Protein AF-A0A9C8WR96-F1 (afdb_monomer_lite)

pLDDT: mean 90.11, std 11.62, range [39.06, 98.75]

Structure (mmCIF, N/CA/C/O backbone):
data_AF-A0A9C8WR96-F1
#
_entry.id   AF-A0A9C8WR96-F1
#
loop_
_atom_site.group_PDB
_atom_site.id
_atom_site.type_symbol
_atom_site.label_atom_id
_atom_site.label_alt_id
_atom_site.label_comp_id
_atom_site.label_asym_id
_atom_site.label_entity_id
_atom_site.label_seq_id
_atom_site.pdbx_PDB_ins_code
_atom_site.Cartn_x
_atom_site.Cartn_y
_atom_site.Cartn_z
_atom_site.occupancy
_atom_site.B_iso_or_equiv
_atom_site.auth_seq_id
_atom_site.auth_comp_id
_atom_site.auth_asym_id
_atom_site.auth_atom_id
_atom_site.pdbx_PDB_model_num
ATOM 1 N N . MET A 1 1 ? -6.665 4.498 17.224 1.00 62.75 1 MET A N 1
ATOM 2 C CA . MET A 1 1 ? -7.605 5.169 16.296 1.00 62.75 1 MET A CA 1
ATOM 3 C C . MET A 1 1 ? -8.997 5.066 16.912 1.00 62.75 1 MET A C 1
ATOM 5 O O . MET A 1 1 ? -9.211 4.104 17.632 1.00 62.75 1 MET A O 1
ATOM 9 N N . ARG A 1 2 ? -9.900 6.047 16.757 1.00 71.12 2 ARG A N 1
ATOM 10 C CA . ARG A 1 2 ? -11.285 5.894 17.248 1.00 71.12 2 ARG A CA 1
ATOM 11 C C . ARG A 1 2 ? -12.189 5.650 16.052 1.00 71.12 2 ARG A C 1
ATOM 13 O O . ARG A 1 2 ? -12.396 6.580 15.273 1.00 71.12 2 ARG A O 1
ATOM 20 N N . THR A 1 3 ? -12.680 4.429 15.928 1.00 81.31 3 THR A N 1
ATOM 21 C CA . THR A 1 3 ? -13.520 3.972 14.822 1.00 81.31 3 THR A CA 1
ATOM 22 C C . THR A 1 3 ? -14.847 3.410 15.337 1.00 81.31 3 THR A C 1
ATOM 24 O O . THR A 1 3 ? -14.977 3.123 16.528 1.00 81.31 3 THR A O 1
ATOM 27 N N . SER A 1 4 ? -15.860 3.318 14.473 1.00 79.25 4 SER A N 1
ATOM 28 C CA . SER A 1 4 ? -17.152 2.674 14.774 1.00 79.25 4 SER A CA 1
ATOM 29 C C . SER A 1 4 ? -17.045 1.158 14.885 1.00 79.25 4 SER A C 1
ATOM 31 O O . SER A 1 4 ? -17.787 0.553 15.658 1.00 79.25 4 SER A O 1
ATOM 33 N N . ARG A 1 5 ? -16.101 0.560 14.157 1.00 89.38 5 ARG A N 1
ATOM 34 C CA . ARG A 1 5 ? -15.692 -0.840 14.281 1.00 89.38 5 ARG A CA 1
ATOM 35 C C . ARG A 1 5 ? -14.182 -0.959 14.133 1.00 89.38 5 ARG A C 1
ATOM 37 O O . ARG A 1 5 ? -13.549 -0.073 13.560 1.00 89.38 5 ARG A O 1
ATOM 44 N N . ASP A 1 6 ? -13.626 -2.067 14.594 1.00 87.62 6 ASP A N 1
ATOM 45 C CA . ASP A 1 6 ? -12.237 -2.418 14.309 1.00 87.62 6 ASP A CA 1
ATOM 46 C C . ASP A 1 6 ? -12.146 -3.128 12.949 1.00 87.62 6 ASP A C 1
ATOM 48 O O . ASP A 1 6 ? -13.053 -3.877 12.571 1.00 87.62 6 ASP A O 1
ATOM 52 N N . GLN A 1 7 ? -11.063 -2.879 12.209 1.00 89.50 7 GLN A N 1
ATOM 53 C CA . GLN A 1 7 ? -10.702 -3.678 11.039 1.00 89.50 7 GLN A CA 1
ATOM 54 C C . GLN A 1 7 ? -9.934 -4.899 11.530 1.00 89.50 7 GLN A C 1
ATOM 56 O O . GLN A 1 7 ? -8.977 -4.774 12.293 1.00 89.50 7 GLN A O 1
ATOM 61 N N . THR A 1 8 ? -10.334 -6.087 11.104 1.00 91.62 8 THR A N 1
ATOM 62 C CA . THR A 1 8 ? -9.544 -7.289 11.367 1.00 91.62 8 THR A CA 1
ATOM 63 C C . THR A 1 8 ? -8.330 -7.340 10.440 1.00 91.62 8 THR A C 1
ATOM 65 O O . THR A 1 8 ? -8.393 -6.904 9.289 1.00 91.62 8 THR A O 1
ATOM 68 N N . LEU A 1 9 ? -7.242 -7.965 10.898 1.00 90.94 9 LEU A N 1
ATOM 69 C CA . LEU A 1 9 ? -6.045 -8.162 10.072 1.00 90.94 9 LEU A CA 1
ATOM 70 C C . LEU A 1 9 ? -6.356 -8.935 8.775 1.00 90.94 9 LEU A C 1
ATOM 72 O O . LEU A 1 9 ? -5.797 -8.655 7.720 1.00 90.94 9 LEU A O 1
ATOM 76 N N . ALA A 1 10 ? -7.307 -9.874 8.826 1.00 92.12 10 ALA A N 1
ATOM 77 C CA . ALA A 1 10 ? -7.749 -10.617 7.648 1.00 92.12 10 ALA A CA 1
ATOM 78 C C . ALA A 1 10 ? -8.480 -9.731 6.620 1.00 92.12 10 ALA A C 1
ATOM 80 O O . ALA A 1 10 ? -8.251 -9.883 5.419 1.00 92.12 10 ALA A O 1
ATOM 81 N N . GLU A 1 11 ? -9.339 -8.805 7.068 1.00 94.50 11 GLU A N 1
ATOM 82 C CA . GLU A 1 11 ? -9.983 -7.823 6.183 1.00 94.50 11 GLU A CA 1
ATOM 83 C C . GLU A 1 11 ? -8.942 -6.912 5.534 1.00 94.50 11 GLU A C 1
ATOM 85 O O . GLU A 1 11 ? -8.986 -6.720 4.319 1.00 94.50 11 GLU A O 1
ATOM 90 N N . HIS A 1 12 ? -7.988 -6.412 6.322 1.00 94.81 12 HIS A N 1
ATOM 91 C CA . HIS A 1 12 ? -6.890 -5.586 5.833 1.00 94.81 12 HIS A CA 1
ATOM 92 C C . HIS A 1 12 ? -6.058 -6.325 4.771 1.00 94.81 12 HIS A C 1
ATOM 94 O O . HIS A 1 12 ? -5.952 -5.865 3.635 1.00 94.81 12 HIS A O 1
ATOM 100 N N . HIS A 1 13 ? -5.567 -7.535 5.068 1.00 95.19 13 HIS A N 1
ATOM 101 C CA . HIS A 1 13 ? -4.810 -8.350 4.108 1.00 95.19 13 HIS A CA 1
ATOM 102 C C . HIS A 1 13 ? -5.584 -8.600 2.812 1.00 95.19 13 HIS A C 1
ATOM 104 O O . HIS A 1 13 ? -5.025 -8.490 1.713 1.00 95.19 13 HIS A O 1
ATOM 110 N N . TYR A 1 14 ? -6.875 -8.932 2.917 1.00 97.44 14 TYR A N 1
ATOM 111 C CA . TYR A 1 14 ? -7.720 -9.122 1.745 1.00 97.44 14 TYR A CA 1
ATOM 112 C C . TYR A 1 14 ? -7.791 -7.836 0.917 1.00 97.44 14 TYR A C 1
ATOM 114 O O . TYR A 1 14 ? -7.502 -7.864 -0.282 1.00 97.44 14 TYR A O 1
ATOM 122 N N . MET A 1 15 ? -8.120 -6.707 1.544 1.00 97.69 15 MET A N 1
ATOM 123 C CA . MET A 1 15 ? -8.263 -5.430 0.855 1.00 97.69 15 MET A CA 1
ATOM 124 C C . MET A 1 15 ? -6.954 -4.964 0.220 1.00 97.69 15 MET A C 1
ATOM 126 O O . MET A 1 15 ? -6.942 -4.692 -0.982 1.00 97.69 15 MET A O 1
ATOM 130 N N . VAL A 1 16 ? -5.837 -4.985 0.950 1.00 98.19 16 VAL A N 1
ATOM 131 C CA . VAL A 1 16 ? -4.513 -4.626 0.419 1.00 98.19 16 VAL A CA 1
ATOM 132 C C . VAL A 1 16 ? -4.138 -5.505 -0.768 1.00 98.19 16 VAL A C 1
ATOM 134 O O . VAL A 1 16 ? -3.664 -4.994 -1.784 1.00 98.19 16 VAL A O 1
ATOM 137 N N . THR A 1 17 ? -4.427 -6.807 -0.722 1.00 98.69 17 THR A N 1
ATOM 138 C CA . THR A 1 17 ? -4.186 -7.715 -1.856 1.00 98.69 17 THR A CA 1
ATOM 139 C C . THR A 1 17 ? -5.037 -7.344 -3.075 1.00 98.69 17 THR A C 1
ATOM 141 O O . THR A 1 17 ? -4.542 -7.310 -4.207 1.00 98.69 17 THR A O 1
ATOM 144 N N . ARG A 1 18 ? -6.328 -7.041 -2.878 1.00 98.50 18 ARG A N 1
ATOM 145 C CA . ARG A 1 18 ? -7.244 -6.666 -3.970 1.00 98.50 18 ARG A CA 1
ATOM 146 C C . ARG A 1 18 ? -6.886 -5.319 -4.588 1.00 98.50 18 ARG A C 1
ATOM 148 O O . ARG A 1 18 ? -6.875 -5.217 -5.818 1.00 98.50 18 ARG A O 1
ATOM 155 N N . ILE A 1 19 ? -6.574 -4.329 -3.756 1.00 98.62 19 ILE A N 1
ATOM 156 C CA . ILE A 1 19 ? -6.136 -2.999 -4.178 1.00 98.62 19 ILE A CA 1
ATOM 157 C C . ILE A 1 19 ? -4.802 -3.121 -4.922 1.00 98.62 19 ILE A C 1
ATOM 159 O O . ILE A 1 19 ? -4.698 -2.623 -6.039 1.00 98.62 19 ILE A O 1
ATOM 163 N N . SER A 1 20 ? -3.832 -3.877 -4.396 1.00 98.75 20 SER A N 1
ATOM 164 C CA . SER A 1 20 ? -2.542 -4.129 -5.059 1.00 98.75 20 SER A CA 1
ATOM 165 C C . SER A 1 20 ? -2.708 -4.750 -6.447 1.00 98.75 20 SER A C 1
ATOM 167 O O . SER A 1 20 ? -2.099 -4.283 -7.405 1.00 98.75 20 SER A O 1
ATOM 169 N N . ASN A 1 21 ? -3.572 -5.761 -6.593 1.00 98.56 21 ASN A N 1
ATOM 170 C CA . ASN A 1 21 ? -3.879 -6.374 -7.892 1.00 98.56 21 ASN A CA 1
ATOM 171 C C . ASN A 1 21 ? -4.473 -5.362 -8.888 1.00 98.56 21 ASN A C 1
ATOM 173 O O . ASN A 1 21 ? -4.095 -5.365 -10.060 1.00 98.56 21 ASN A O 1
ATOM 177 N N . ARG A 1 22 ? -5.393 -4.494 -8.445 1.00 98.38 22 ARG A N 1
ATOM 178 C CA . ARG A 1 22 ? -5.978 -3.458 -9.312 1.00 98.38 22 ARG A CA 1
ATOM 179 C C . ARG A 1 22 ? -4.936 -2.407 -9.700 1.00 98.38 22 ARG A C 1
ATOM 181 O O . ARG A 1 22 ? -4.777 -2.135 -10.885 1.00 98.38 22 ARG A O 1
ATOM 188 N N . LEU A 1 23 ? -4.185 -1.890 -8.727 1.00 98.44 23 LEU A N 1
ATOM 189 C CA . LEU A 1 23 ? -3.113 -0.921 -8.951 1.00 98.44 23 LEU A CA 1
ATOM 190 C C . LEU A 1 23 ? -2.058 -1.449 -9.917 1.00 98.44 23 LEU A C 1
ATOM 192 O O . LEU A 1 23 ? -1.714 -0.750 -10.861 1.00 98.44 23 LEU A O 1
ATOM 196 N N . ALA A 1 24 ? -1.570 -2.675 -9.716 1.00 98.44 24 ALA A N 1
ATOM 197 C CA . ALA A 1 24 ? -0.558 -3.273 -10.579 1.00 98.44 24 ALA A CA 1
ATOM 198 C C . ALA A 1 24 ? -1.020 -3.291 -12.043 1.00 98.44 24 ALA A C 1
ATOM 200 O O . ALA A 1 24 ? -0.290 -2.851 -12.929 1.00 98.44 24 ALA A O 1
ATOM 201 N N . LYS A 1 25 ? -2.258 -3.734 -12.293 1.00 98.25 25 LYS A N 1
ATOM 202 C CA . LYS A 1 25 ? -2.835 -3.793 -13.644 1.00 98.25 25 LYS A CA 1
ATOM 203 C C . LYS A 1 25 ? -2.982 -2.419 -14.284 1.00 98.25 25 LYS A C 1
ATOM 205 O O . LYS A 1 25 ? -2.657 -2.271 -15.457 1.00 98.25 25 LYS A O 1
ATOM 210 N N . ASP A 1 26 ? -3.434 -1.422 -13.533 1.00 98.12 26 ASP A N 1
ATOM 211 C CA . ASP A 1 26 ? -3.674 -0.087 -14.084 1.00 98.12 26 ASP A CA 1
ATOM 212 C C . ASP A 1 26 ? -2.354 0.686 -14.294 1.00 98.12 26 ASP A C 1
ATOM 214 O O . ASP A 1 26 ? -2.157 1.336 -15.325 1.00 98.12 26 ASP A O 1
ATOM 218 N N . ILE A 1 27 ? -1.417 0.579 -13.346 1.00 98.19 27 ILE A N 1
ATOM 219 C CA . ILE A 1 27 ? -0.151 1.328 -13.332 1.00 98.19 27 ILE A CA 1
ATOM 220 C C . ILE A 1 27 ? 0.859 0.757 -14.330 1.00 98.19 27 ILE A C 1
ATOM 222 O O . ILE A 1 27 ? 1.448 1.527 -15.097 1.00 98.19 27 ILE A O 1
ATOM 226 N N . PHE A 1 28 ? 1.056 -0.564 -14.330 1.00 97.88 28 PHE A N 1
ATOM 227 C CA . PHE A 1 28 ? 2.021 -1.238 -15.203 1.00 97.88 28 PHE A CA 1
ATOM 228 C C . PHE A 1 28 ? 1.403 -1.618 -16.553 1.00 97.88 28 PHE A C 1
ATOM 230 O O . PHE A 1 28 ? 2.063 -1.537 -17.587 1.00 97.88 28 PHE A O 1
ATOM 237 N N . GLY A 1 29 ? 0.109 -1.955 -16.589 1.00 95.50 29 GLY A N 1
ATOM 238 C CA . GLY A 1 29 ? -0.589 -2.279 -17.831 1.00 95.50 29 GLY A CA 1
ATOM 239 C C . GLY A 1 29 ? 0.106 -3.412 -18.602 1.00 95.50 29 GLY A C 1
ATOM 240 O O . GLY A 1 29 ? 0.313 -4.476 -18.026 1.00 95.50 29 GLY A O 1
ATOM 241 N N . PRO A 1 30 ? 0.469 -3.211 -19.885 1.00 95.31 30 PRO A N 1
ATOM 242 C CA . PRO A 1 30 ? 1.150 -4.231 -20.688 1.00 95.31 30 PRO A CA 1
ATOM 243 C C . PRO A 1 30 ? 2.523 -4.670 -20.162 1.00 95.31 30 PRO A C 1
ATOM 245 O O . PRO A 1 30 ? 2.978 -5.745 -20.536 1.00 95.31 30 PRO A O 1
ATOM 248 N N . ASP A 1 31 ? 3.174 -3.858 -19.323 1.00 95.44 31 ASP A N 1
ATOM 249 C CA . ASP A 1 31 ? 4.497 -4.171 -18.769 1.00 95.44 31 ASP A CA 1
ATOM 250 C C . ASP A 1 31 ? 4.419 -5.155 -17.586 1.00 95.44 31 ASP A C 1
ATOM 252 O O . ASP A 1 31 ? 5.447 -5.590 -17.067 1.00 95.44 31 ASP A O 1
ATOM 256 N N . LEU A 1 32 ? 3.205 -5.508 -17.145 1.00 97.44 32 LEU A N 1
ATOM 257 C CA . LEU A 1 32 ? 2.978 -6.497 -16.099 1.00 97.44 32 LEU A CA 1
ATOM 258 C C . LEU A 1 32 ? 2.810 -7.892 -16.692 1.00 97.44 32 LEU A C 1
ATOM 260 O O . LEU A 1 32 ? 1.842 -8.159 -17.405 1.00 97.44 32 LEU A O 1
ATOM 264 N N . ASP A 1 33 ? 3.706 -8.798 -16.321 1.00 96.62 33 ASP A N 1
ATOM 265 C CA . ASP A 1 33 ? 3.541 -10.224 -16.564 1.00 96.62 33 ASP A CA 1
ATOM 266 C C . ASP A 1 33 ? 2.809 -10.922 -15.401 1.00 96.62 33 ASP A C 1
ATOM 268 O O . ASP A 1 33 ? 2.662 -10.395 -14.291 1.00 96.62 33 ASP A O 1
ATOM 272 N N . ASP A 1 34 ? 2.339 -12.146 -15.655 1.00 97.44 34 ASP A N 1
ATOM 273 C CA . ASP A 1 34 ? 1.606 -12.940 -14.661 1.00 97.44 34 ASP A CA 1
ATOM 274 C C . ASP A 1 34 ? 2.459 -13.234 -13.420 1.00 97.44 34 ASP A C 1
ATOM 276 O O . ASP A 1 34 ? 1.951 -13.288 -12.298 1.00 97.44 34 ASP A O 1
ATOM 280 N N . PHE A 1 35 ? 3.771 -13.396 -13.609 1.00 97.12 35 PHE A N 1
ATOM 281 C CA . PHE A 1 35 ? 4.703 -13.664 -12.521 1.00 97.12 35 PHE A CA 1
ATOM 282 C C . PHE A 1 35 ? 4.897 -12.443 -11.615 1.00 97.12 35 PHE A C 1
ATOM 284 O O . PHE A 1 35 ? 4.921 -12.583 -10.391 1.00 97.12 35 PHE A O 1
ATOM 291 N N . GLY A 1 36 ? 4.988 -11.244 -12.187 1.00 97.81 36 GLY A N 1
ATOM 292 C CA . GLY A 1 36 ? 5.031 -9.986 -11.456 1.00 97.81 36 GLY A CA 1
ATOM 293 C C . GLY A 1 36 ? 3.749 -9.743 -10.671 1.00 97.81 36 GLY A C 1
ATOM 294 O O . GLY A 1 36 ? 3.810 -9.428 -9.481 1.00 97.81 36 GLY A O 1
ATOM 295 N N . LEU A 1 37 ? 2.585 -9.980 -11.286 1.00 98.38 37 LEU A N 1
ATOM 296 C CA . LEU A 1 37 ? 1.304 -9.867 -10.589 1.00 98.38 37 LEU A CA 1
ATOM 297 C C . LEU A 1 37 ? 1.210 -10.855 -9.418 1.00 98.38 37 LEU A C 1
ATOM 299 O O . LEU A 1 37 ? 0.809 -10.461 -8.322 1.00 98.38 37 LEU A O 1
ATOM 303 N N . LEU A 1 38 ? 1.614 -12.112 -9.629 1.00 98.19 38 LEU A N 1
ATOM 304 C CA . LEU A 1 38 ? 1.630 -13.130 -8.581 1.00 98.19 38 LEU A CA 1
ATOM 305 C C . LEU A 1 38 ? 2.522 -12.708 -7.409 1.00 98.19 38 LEU A C 1
ATOM 307 O O . LEU A 1 38 ? 2.066 -12.749 -6.271 1.00 98.19 38 LEU A O 1
ATOM 311 N N . LYS A 1 39 ? 3.743 -12.226 -7.678 1.00 98.06 39 LYS A N 1
ATOM 312 C CA . LYS A 1 39 ? 4.658 -11.727 -6.637 1.00 98.06 39 LYS A CA 1
ATOM 313 C C . LYS A 1 39 ? 4.064 -10.580 -5.825 1.00 98.06 39 LYS A C 1
ATOM 315 O O . LYS A 1 39 ? 4.204 -10.564 -4.606 1.00 98.06 39 LYS A O 1
ATOM 320 N N . ILE A 1 40 ? 3.429 -9.613 -6.492 1.00 98.56 40 ILE A N 1
ATOM 321 C CA . ILE A 1 40 ? 2.787 -8.468 -5.828 1.00 98.56 40 ILE A CA 1
ATOM 322 C C . ILE A 1 40 ? 1.678 -8.960 -4.902 1.00 98.56 40 ILE A C 1
ATOM 324 O O . ILE A 1 40 ? 1.622 -8.559 -3.743 1.00 98.56 40 ILE A O 1
ATOM 328 N N . MET A 1 41 ? 0.800 -9.827 -5.411 1.00 98.44 41 MET A N 1
ATOM 329 C CA . MET A 1 41 ? -0.339 -10.338 -4.652 1.00 98.44 41 MET A CA 1
ATOM 330 C C . MET A 1 41 ? 0.096 -11.223 -3.484 1.00 98.44 41 MET A C 1
ATOM 332 O O . MET A 1 41 ? -0.450 -11.090 -2.392 1.00 98.44 41 MET A O 1
ATOM 336 N N . GLU A 1 42 ? 1.083 -12.093 -3.695 1.00 98.19 42 GLU A N 1
ATOM 337 C CA . GLU A 1 42 ? 1.634 -12.954 -2.651 1.00 98.19 42 GLU A CA 1
ATOM 338 C C . GLU A 1 42 ? 2.261 -12.109 -1.536 1.00 98.19 42 GLU A C 1
ATOM 340 O O . GLU A 1 42 ? 1.894 -12.276 -0.373 1.00 98.19 42 GLU A O 1
ATOM 345 N N . TYR A 1 43 ? 3.103 -11.126 -1.880 1.00 98.44 43 TYR A N 1
ATOM 346 C CA . TYR A 1 43 ? 3.697 -10.241 -0.877 1.00 98.44 43 TYR A CA 1
ATOM 347 C C . TYR A 1 43 ? 2.629 -9.425 -0.141 1.00 98.44 43 TYR A C 1
ATOM 349 O O . TYR A 1 43 ? 2.637 -9.389 1.084 1.00 98.44 43 TYR A O 1
ATOM 357 N N . ALA A 1 44 ? 1.667 -8.833 -0.857 1.00 98.19 44 ALA A N 1
ATOM 358 C CA . ALA A 1 44 ? 0.565 -8.077 -0.257 1.00 98.19 44 ALA A CA 1
ATOM 359 C C . ALA A 1 44 ? -0.243 -8.909 0.751 1.00 98.19 44 ALA A C 1
ATOM 361 O O . ALA A 1 44 ? -0.578 -8.416 1.827 1.00 98.19 44 ALA A O 1
ATOM 362 N N . SER A 1 45 ? -0.502 -10.180 0.436 1.00 97.38 45 SER A N 1
ATOM 363 C CA . SER A 1 45 ? -1.262 -11.084 1.307 1.00 97.38 45 SER A CA 1
ATOM 364 C C . SER A 1 45 ? -0.522 -11.498 2.580 1.00 97.38 45 SER A C 1
ATOM 366 O O . SER A 1 45 ? -1.150 -12.001 3.512 1.00 97.38 45 SER A O 1
ATOM 368 N N . LEU A 1 46 ? 0.799 -11.290 2.616 1.00 96.12 46 LEU A N 1
ATOM 369 C CA . LEU A 1 46 ? 1.677 -11.731 3.695 1.00 96.12 46 LEU A CA 1
ATOM 370 C C . LEU A 1 46 ? 2.388 -10.584 4.422 1.00 96.12 46 LEU A C 1
ATOM 372 O O . LEU A 1 46 ? 3.023 -10.855 5.439 1.00 96.12 46 LEU A O 1
ATOM 376 N N . HIS A 1 47 ? 2.323 -9.345 3.928 1.00 93.88 47 HIS A N 1
ATOM 377 C CA . HIS A 1 47 ? 3.234 -8.273 4.345 1.00 93.88 47 HIS A CA 1
ATOM 378 C C . HIS A 1 47 ? 3.206 -7.957 5.850 1.00 93.88 47 HIS A C 1
ATOM 380 O O . HIS A 1 47 ? 4.266 -7.667 6.398 1.00 93.88 47 HIS A O 1
ATOM 386 N N . ASP A 1 48 ? 2.053 -8.131 6.505 1.00 91.88 48 ASP A N 1
ATOM 387 C CA . ASP A 1 48 ? 1.860 -7.933 7.948 1.00 91.88 48 ASP A CA 1
ATOM 388 C C . ASP A 1 48 ? 1.627 -9.254 8.712 1.00 91.88 48 ASP A C 1
ATOM 390 O O . ASP A 1 48 ? 1.174 -9.277 9.853 1.00 91.88 48 ASP A O 1
ATOM 394 N N . THR A 1 49 ? 2.013 -10.400 8.135 1.00 90.94 49 THR A N 1
ATOM 395 C CA . THR A 1 49 ? 1.966 -11.706 8.831 1.00 90.94 49 THR A CA 1
ATOM 396 C C . THR A 1 49 ? 2.650 -11.693 10.209 1.00 90.94 49 THR A C 1
ATOM 398 O O . THR A 1 49 ? 2.102 -12.318 11.121 1.00 90.94 49 THR A O 1
ATOM 401 N N . PRO A 1 50 ? 3.794 -11.004 10.428 1.00 90.75 50 PRO A N 1
ATOM 402 C CA . PRO A 1 50 ? 4.397 -10.922 11.760 1.00 90.75 50 PRO A CA 1
ATOM 403 C C . PRO A 1 50 ? 3.469 -10.344 12.843 1.00 90.75 50 PRO A C 1
ATOM 405 O O . PRO A 1 50 ? 3.581 -10.715 14.016 1.00 90.75 50 PRO A O 1
ATOM 408 N N . GLU A 1 51 ? 2.500 -9.505 12.467 1.00 88.81 51 GLU A N 1
ATOM 409 C CA . GLU A 1 51 ? 1.535 -8.911 13.398 1.00 88.81 51 GLU A CA 1
ATOM 410 C C . GLU A 1 51 ? 0.574 -9.930 14.013 1.00 88.81 51 GLU A C 1
ATOM 412 O O . GLU A 1 51 ? 0.035 -9.691 15.092 1.00 88.81 51 GLU A O 1
ATOM 417 N N . LEU A 1 52 ? 0.419 -11.115 13.410 1.00 86.31 52 LEU A N 1
ATOM 418 C CA . LEU A 1 52 ? -0.343 -12.211 14.018 1.00 86.31 52 LEU A CA 1
ATOM 419 C C . LEU A 1 52 ? 0.222 -12.628 15.382 1.00 86.31 52 LEU A C 1
ATOM 421 O O . LEU A 1 52 ? -0.534 -13.070 16.246 1.00 86.31 52 LEU A O 1
ATOM 425 N N . LEU A 1 53 ? 1.541 -12.512 15.569 1.00 85.19 53 LEU A N 1
ATOM 426 C CA . LEU A 1 53 ? 2.214 -12.848 16.826 1.00 85.19 53 LEU A CA 1
ATOM 427 C C . LEU A 1 53 ? 2.521 -11.611 17.674 1.00 85.19 53 LEU A C 1
ATOM 429 O O . LEU A 1 53 ? 2.464 -11.690 18.899 1.00 85.19 53 LEU A O 1
ATOM 433 N N . MET A 1 54 ? 2.844 -10.480 17.043 1.00 83.81 54 MET A N 1
ATOM 434 C CA . MET A 1 54 ? 3.208 -9.239 17.740 1.00 83.81 54 MET A CA 1
ATOM 435 C C . MET A 1 54 ? 1.999 -8.424 18.223 1.00 83.81 54 MET A C 1
ATOM 437 O O . MET A 1 54 ? 2.138 -7.610 19.137 1.00 83.81 54 MET A O 1
ATOM 441 N N . GLY A 1 55 ? 0.826 -8.644 17.627 1.00 82.25 55 GLY A N 1
ATOM 442 C CA . GLY A 1 55 ? -0.284 -7.698 17.662 1.00 82.25 55 GLY A CA 1
ATOM 443 C C . GLY A 1 55 ? -0.068 -6.530 16.692 1.00 82.25 55 GLY A C 1
ATOM 444 O O . GLY A 1 55 ? 1.058 -6.249 16.278 1.00 82.25 55 GLY A O 1
ATOM 445 N N . ASP A 1 56 ? -1.161 -5.847 16.347 1.00 77.62 56 ASP A N 1
ATOM 446 C CA . ASP A 1 56 ? -1.137 -4.658 15.488 1.00 77.62 56 ASP A CA 1
ATOM 447 C C . ASP A 1 56 ? -0.419 -3.506 16.213 1.00 77.62 56 ASP A C 1
ATOM 449 O O . ASP A 1 56 ? -0.875 -2.986 17.242 1.00 77.62 56 ASP A O 1
ATOM 453 N N . LEU A 1 57 ? 0.754 -3.141 15.695 1.00 79.31 57 LEU A N 1
ATOM 454 C CA . LEU A 1 57 ? 1.519 -1.993 16.161 1.00 79.31 57 LEU A CA 1
ATOM 455 C C . LEU A 1 57 ? 1.157 -0.787 15.291 1.00 79.31 57 LEU A C 1
ATOM 457 O O . LEU A 1 57 ? 1.501 -0.772 14.108 1.00 79.31 57 LEU A O 1
ATOM 461 N N . PRO A 1 58 ? 0.599 0.298 15.867 1.00 75.00 58 PRO A N 1
ATOM 462 C CA . PRO A 1 58 ? 0.201 1.455 15.081 1.00 75.00 58 PRO A CA 1
ATOM 463 C C . PRO A 1 58 ? 1.352 1.990 14.222 1.00 75.00 58 PRO A C 1
ATOM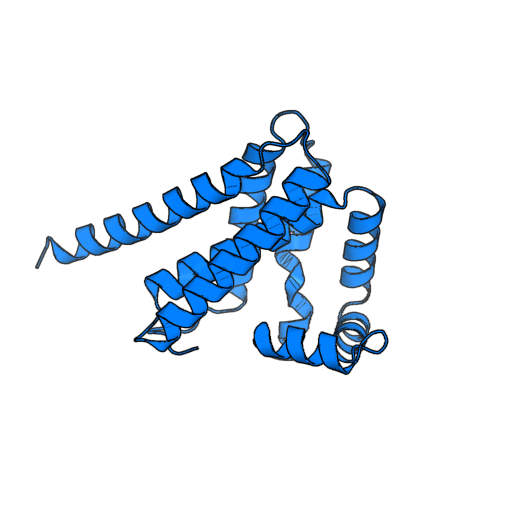 465 O O . PRO A 1 58 ? 2.422 2.312 14.741 1.00 75.00 58 PRO A O 1
ATOM 468 N N . SER A 1 59 ? 1.108 2.186 12.924 1.00 75.88 59 SER A N 1
ATOM 469 C CA . SER A 1 59 ? 2.090 2.736 11.971 1.00 75.88 59 SER A CA 1
ATOM 470 C C . SER A 1 59 ? 2.881 3.964 12.482 1.00 75.88 59 SER A C 1
ATOM 472 O O . SER A 1 59 ? 4.100 4.005 12.290 1.00 75.88 59 SER A O 1
ATOM 474 N N . PRO A 1 60 ? 2.275 4.958 13.178 1.00 75.69 60 PRO A N 1
ATOM 475 C CA . PRO A 1 60 ? 3.032 6.075 13.755 1.00 75.69 60 PRO A CA 1
ATOM 476 C C . PRO A 1 60 ? 4.062 5.650 14.808 1.00 75.69 60 PRO A C 1
ATOM 478 O O . PRO A 1 60 ? 5.125 6.260 14.899 1.00 75.69 60 PRO A O 1
ATOM 481 N N . LEU A 1 61 ? 3.757 4.613 15.593 1.00 81.56 61 LEU A N 1
ATOM 482 C CA . LEU A 1 61 ? 4.670 4.054 16.583 1.00 81.56 61 LEU A CA 1
ATOM 483 C C . LEU A 1 61 ? 5.817 3.307 15.898 1.00 81.56 61 LEU A C 1
ATOM 485 O O . LEU A 1 61 ? 6.966 3.568 16.248 1.00 81.56 61 LEU A O 1
ATOM 489 N N . LYS A 1 62 ? 5.532 2.467 14.888 1.00 82.88 62 LYS A N 1
ATOM 490 C CA . LYS A 1 62 ? 6.577 1.785 14.099 1.00 82.88 62 LYS A CA 1
ATOM 491 C C . LYS A 1 62 ? 7.569 2.792 13.509 1.00 82.88 62 LYS A C 1
ATOM 493 O O . LYS A 1 62 ? 8.768 2.700 13.757 1.00 82.88 62 LYS A O 1
ATOM 498 N N . ARG A 1 63 ? 7.056 3.843 12.858 1.00 80.62 63 ARG A N 1
ATOM 499 C CA . ARG A 1 63 ? 7.876 4.931 12.296 1.00 80.62 63 ARG A CA 1
ATOM 500 C C . ARG A 1 63 ? 8.678 5.677 13.362 1.00 80.62 63 ARG A C 1
ATOM 502 O O . ARG A 1 63 ? 9.806 6.090 13.115 1.00 80.62 63 ARG A O 1
ATOM 509 N N . HIS A 1 64 ? 8.105 5.903 14.542 1.00 83.12 64 HIS A N 1
ATOM 510 C CA . HIS A 1 64 ? 8.827 6.563 15.627 1.00 83.12 64 HIS A CA 1
ATOM 511 C C . HIS A 1 64 ? 9.972 5.693 16.161 1.00 83.12 64 HIS A C 1
ATOM 513 O O . HIS A 1 64 ? 11.059 6.212 16.406 1.00 83.12 64 HIS A O 1
ATOM 519 N N . ILE A 1 65 ? 9.749 4.382 16.285 1.00 87.00 65 ILE A N 1
ATOM 520 C CA . ILE A 1 65 ? 10.776 3.414 16.684 1.00 87.00 65 ILE A CA 1
ATOM 521 C C . ILE A 1 65 ? 11.889 3.359 15.635 1.00 87.00 65 ILE A C 1
ATOM 523 O O . ILE A 1 65 ? 13.049 3.494 16.002 1.00 87.00 65 ILE A O 1
ATOM 527 N N . GLU A 1 66 ? 11.558 3.291 14.344 1.00 86.38 66 GLU A N 1
ATOM 528 C CA . GLU A 1 66 ? 12.533 3.387 13.244 1.00 86.38 66 GLU A CA 1
ATOM 529 C C . GLU A 1 66 ? 13.422 4.636 13.358 1.00 86.38 66 GLU A C 1
ATOM 531 O O . GLU A 1 66 ? 14.643 4.551 13.242 1.00 86.38 66 GLU A O 1
ATOM 536 N N . LEU A 1 67 ? 12.825 5.801 13.636 1.00 86.62 67 LEU A N 1
ATOM 537 C CA . LEU A 1 67 ? 13.558 7.064 13.770 1.00 86.62 67 LEU A CA 1
ATOM 538 C C . LEU A 1 67 ? 14.500 7.096 14.983 1.00 86.62 67 LEU A C 1
ATOM 540 O O . LEU A 1 67 ? 15.537 7.754 14.920 1.00 86.62 67 LEU A O 1
ATOM 544 N N . ILE A 1 68 ? 14.139 6.428 16.082 1.00 90.00 68 ILE A N 1
ATOM 545 C CA . ILE A 1 68 ? 14.964 6.363 17.299 1.00 90.00 68 ILE A CA 1
ATOM 546 C C . ILE A 1 68 ? 16.073 5.321 17.149 1.00 90.00 68 ILE A C 1
ATOM 548 O O . ILE A 1 68 ? 17.213 5.561 17.541 1.00 90.00 68 ILE A O 1
ATOM 552 N N . SER A 1 69 ? 15.724 4.154 16.620 1.00 87.19 69 SER A N 1
ATOM 553 C CA . SER A 1 69 ? 16.588 2.979 16.581 1.00 87.19 69 SER A CA 1
ATOM 554 C C . SER A 1 69 ? 17.544 2.970 15.387 1.00 87.19 69 SER A C 1
ATOM 556 O O . SER A 1 69 ? 18.575 2.297 15.445 1.00 87.19 69 SER A O 1
ATOM 558 N N . GLY A 1 70 ? 17.245 3.725 14.325 1.00 86.75 70 GLY A N 1
ATOM 559 C CA . GLY A 1 70 ? 18.080 3.799 13.127 1.00 86.75 70 GLY A CA 1
ATOM 560 C C . GLY A 1 70 ? 18.332 2.413 12.531 1.00 86.75 70 GLY A C 1
ATOM 561 O O . GLY A 1 70 ? 17.397 1.649 12.314 1.00 86.75 70 GLY A O 1
ATOM 562 N N . GLU A 1 71 ? 19.605 2.072 12.308 1.00 79.44 71 GLU A N 1
ATOM 563 C CA . GLU A 1 71 ? 20.024 0.773 11.751 1.00 79.44 71 GLU A CA 1
ATOM 564 C C . GLU A 1 71 ? 19.722 -0.430 12.664 1.00 79.44 71 GLU A C 1
ATOM 566 O O . GLU A 1 71 ? 19.733 -1.565 12.201 1.00 79.44 71 GLU A O 1
ATOM 571 N N . HIS A 1 72 ? 19.442 -0.207 13.951 1.00 84.19 72 HIS A N 1
ATOM 572 C CA . HIS A 1 72 ? 19.165 -1.268 14.923 1.00 84.19 72 HIS A CA 1
ATOM 573 C C . HIS A 1 72 ? 17.673 -1.322 15.262 1.00 84.19 72 HIS A C 1
ATOM 575 O O . HIS A 1 72 ? 17.305 -1.334 16.439 1.00 84.19 72 HIS A O 1
ATOM 581 N N . ASN A 1 73 ? 16.805 -1.296 14.245 1.00 87.94 73 ASN A N 1
ATOM 582 C CA . ASN A 1 73 ? 15.361 -1.326 14.445 1.00 87.94 73 ASN A CA 1
ATOM 583 C C . ASN A 1 73 ? 14.923 -2.668 15.067 1.00 87.94 73 ASN A C 1
ATOM 585 O O . ASN A 1 73 ? 14.966 -3.699 14.390 1.00 87.94 73 ASN A O 1
ATOM 589 N N . PRO A 1 74 ? 14.464 -2.681 16.334 1.00 87.94 74 PRO A N 1
ATOM 590 C CA . PRO A 1 74 ? 14.061 -3.918 16.993 1.00 87.94 74 PRO A CA 1
ATOM 591 C C . PRO A 1 74 ? 12.836 -4.553 16.329 1.00 87.94 74 PRO A C 1
ATOM 593 O O . PRO A 1 74 ? 12.683 -5.766 16.404 1.00 87.94 74 PRO A O 1
ATOM 596 N N . ILE A 1 75 ? 11.984 -3.765 15.663 1.00 87.25 75 ILE A N 1
ATOM 597 C CA . ILE A 1 75 ? 10.809 -4.289 14.960 1.00 87.25 75 ILE A CA 1
ATOM 598 C C . ILE A 1 75 ? 11.252 -5.152 13.784 1.00 87.25 75 ILE A C 1
ATOM 600 O O . ILE A 1 75 ? 10.819 -6.291 13.688 1.00 87.25 75 ILE A O 1
ATOM 604 N N . GLU A 1 76 ? 12.166 -4.662 12.944 1.00 86.62 76 GLU A N 1
ATOM 605 C CA . GLU A 1 76 ? 12.666 -5.439 11.802 1.00 86.62 76 GLU A CA 1
ATOM 606 C C . GLU A 1 76 ? 13.388 -6.716 12.247 1.00 86.62 76 GLU A C 1
ATOM 608 O O . GLU A 1 76 ? 13.241 -7.758 11.609 1.00 86.62 76 GLU A O 1
ATOM 613 N N . ALA A 1 77 ? 14.130 -6.663 13.360 1.00 88.69 77 ALA A N 1
ATOM 614 C CA . ALA A 1 77 ? 14.773 -7.846 13.927 1.00 88.69 77 ALA A CA 1
ATOM 615 C C . ALA A 1 77 ? 13.741 -8.902 14.361 1.00 88.69 77 ALA A C 1
ATOM 617 O O . ALA A 1 77 ? 13.879 -10.073 14.012 1.00 88.69 77 ALA A O 1
ATOM 618 N N . ILE A 1 78 ? 12.682 -8.486 15.062 1.00 89.75 78 ILE A N 1
ATOM 619 C CA . ILE A 1 78 ? 11.605 -9.381 15.506 1.00 89.75 78 ILE A CA 1
ATOM 620 C C . ILE A 1 78 ? 10.814 -9.922 14.306 1.00 89.75 78 ILE A C 1
ATOM 622 O O . ILE A 1 78 ? 10.552 -11.120 14.236 1.00 89.75 78 ILE A O 1
ATOM 626 N N . GLU A 1 79 ? 10.467 -9.074 13.335 1.00 90.31 79 GLU A N 1
ATOM 627 C CA . GLU A 1 79 ? 9.780 -9.491 12.107 1.00 90.31 79 GLU A CA 1
ATOM 628 C C . GLU A 1 79 ? 10.607 -10.531 11.336 1.00 90.31 79 GLU A C 1
ATOM 630 O O . GLU A 1 79 ? 10.059 -11.530 10.868 1.00 90.31 79 GLU A O 1
ATOM 635 N N . HIS A 1 80 ? 11.930 -10.349 11.262 1.00 91.19 80 HIS A N 1
ATOM 636 C CA . HIS A 1 80 ? 12.845 -11.317 10.659 1.00 91.19 80 HIS A CA 1
ATOM 637 C C . HIS A 1 80 ? 12.933 -12.629 11.452 1.00 91.19 80 HIS A C 1
ATOM 639 O O . HIS A 1 80 ? 13.016 -13.693 10.844 1.00 91.19 80 HIS A O 1
ATOM 645 N N . GLU A 1 81 ? 12.912 -12.589 12.786 1.00 92.56 81 GLU A N 1
ATOM 646 C CA . GLU A 1 81 ? 12.868 -13.805 13.610 1.00 92.56 81 GLU A CA 1
ATOM 647 C C . GLU A 1 81 ? 11.554 -14.580 13.433 1.00 92.56 81 GLU A C 1
ATOM 649 O O . GLU A 1 81 ? 11.564 -15.811 13.400 1.00 92.56 81 GLU A O 1
ATOM 654 N N . ILE A 1 82 ? 10.430 -13.874 13.283 1.00 92.06 82 ILE A N 1
ATOM 655 C CA . ILE A 1 82 ? 9.102 -14.475 13.106 1.00 92.06 82 ILE A CA 1
ATOM 656 C C . ILE A 1 82 ? 8.924 -15.049 11.698 1.00 92.06 82 ILE A C 1
ATOM 658 O O . ILE A 1 82 ? 8.423 -16.164 11.541 1.00 92.06 82 ILE A O 1
ATOM 662 N N . ALA A 1 83 ? 9.295 -14.280 10.674 1.00 93.44 83 ALA A N 1
ATOM 663 C CA . ALA A 1 83 ? 9.036 -14.600 9.276 1.00 93.44 83 ALA A CA 1
ATOM 664 C C . ALA A 1 83 ? 10.259 -14.301 8.389 1.00 93.44 83 ALA A C 1
ATOM 666 O O . ALA A 1 83 ? 10.200 -13.422 7.524 1.00 93.44 83 ALA A O 1
ATOM 667 N N . PRO A 1 84 ? 11.366 -15.057 8.529 1.00 94.62 84 PRO A N 1
ATOM 668 C CA . PRO A 1 84 ? 12.581 -14.820 7.745 1.00 94.62 84 PRO A CA 1
ATOM 669 C C . PRO A 1 84 ? 12.330 -14.925 6.232 1.00 94.62 84 PRO A C 1
ATOM 671 O O . PRO A 1 84 ? 12.860 -14.131 5.458 1.00 94.62 84 PRO A O 1
ATOM 674 N N . TRP A 1 85 ? 11.438 -15.829 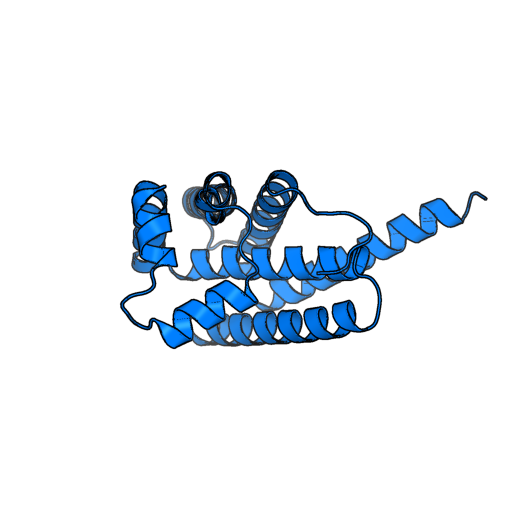5.806 1.00 94.75 85 TRP A N 1
ATOM 675 C CA . TRP A 1 85 ? 11.048 -15.987 4.399 1.00 94.75 85 TRP A CA 1
ATOM 676 C C . TRP A 1 85 ? 10.371 -14.735 3.820 1.00 94.75 85 TRP A C 1
ATOM 678 O O . TRP A 1 85 ? 10.520 -14.446 2.634 1.00 94.75 85 TRP A O 1
ATOM 688 N N . LEU A 1 86 ? 9.633 -13.976 4.639 1.00 95.00 86 LEU A N 1
ATOM 689 C CA . LEU A 1 86 ? 8.979 -12.742 4.207 1.00 95.00 86 LEU A CA 1
ATOM 690 C C . LEU A 1 86 ? 10.013 -11.632 4.009 1.00 95.00 86 LEU A C 1
ATOM 692 O O . LEU A 1 86 ? 9.936 -10.884 3.032 1.00 95.00 86 LEU A O 1
ATOM 696 N N . THR A 1 87 ? 11.014 -11.562 4.887 1.00 92.75 87 THR A N 1
ATOM 697 C CA . THR A 1 87 ? 12.154 -10.656 4.718 1.00 92.75 87 THR A CA 1
ATOM 698 C C . THR A 1 87 ? 12.949 -11.008 3.464 1.00 92.75 87 THR A C 1
ATOM 700 O O . THR A 1 87 ? 13.219 -10.132 2.645 1.00 92.75 87 THR A O 1
ATOM 703 N N . GLU A 1 88 ? 13.248 -12.289 3.238 1.00 94.81 88 GLU A N 1
ATOM 704 C CA . GLU A 1 88 ? 13.904 -12.751 2.009 1.00 94.81 88 GLU A CA 1
ATOM 705 C C . GLU A 1 88 ? 13.095 -12.396 0.753 1.00 94.81 88 GLU A C 1
ATOM 707 O O . GLU A 1 88 ? 13.658 -11.918 -0.239 1.00 94.81 88 GLU A O 1
ATOM 712 N N . MET A 1 89 ? 11.770 -12.565 0.799 1.00 96.44 89 MET A N 1
ATOM 713 C CA . MET A 1 89 ? 10.866 -12.169 -0.279 1.00 96.44 89 MET A CA 1
ATOM 714 C C . MET A 1 89 ? 10.933 -10.658 -0.534 1.00 96.44 89 MET A C 1
ATOM 716 O O . MET A 1 89 ? 11.126 -10.237 -1.677 1.00 96.44 89 MET A O 1
ATOM 720 N N . LYS A 1 90 ? 10.853 -9.837 0.519 1.00 96.00 90 LYS A N 1
ATOM 721 C CA . LYS A 1 90 ? 10.969 -8.372 0.447 1.00 96.00 90 LYS A CA 1
ATOM 722 C C . LYS A 1 90 ? 12.305 -7.943 -0.164 1.00 96.00 90 LYS A C 1
ATOM 724 O O . LYS A 1 90 ? 12.309 -7.098 -1.058 1.00 96.00 90 LYS A O 1
ATOM 729 N N . GLU A 1 91 ? 13.425 -8.546 0.241 1.00 95.75 91 GLU A N 1
ATOM 730 C CA . GLU A 1 91 ? 14.752 -8.260 -0.329 1.00 95.75 91 GLU A CA 1
ATOM 731 C C . GLU A 1 91 ? 14.894 -8.733 -1.780 1.00 95.75 91 GLU A C 1
ATOM 733 O O . GLU A 1 91 ? 15.539 -8.079 -2.604 1.00 95.75 91 GLU A O 1
ATOM 738 N N . SER A 1 92 ? 14.301 -9.876 -2.122 1.00 97.00 92 SER A N 1
ATOM 739 C CA . SER A 1 92 ? 14.262 -10.385 -3.494 1.00 97.00 92 SER A CA 1
ATOM 740 C C . SER A 1 92 ? 13.517 -9.420 -4.420 1.00 97.00 92 SER A C 1
ATOM 742 O O . SER A 1 92 ? 14.043 -9.037 -5.473 1.00 97.00 92 SER A O 1
ATOM 744 N N . ILE A 1 93 ? 12.341 -8.950 -3.989 1.00 97.81 93 ILE A N 1
ATOM 745 C CA . ILE A 1 93 ? 11.556 -7.950 -4.717 1.00 97.81 93 ILE A CA 1
ATOM 746 C C . ILE A 1 93 ? 12.328 -6.631 -4.783 1.00 97.81 93 ILE A C 1
ATOM 748 O O . ILE A 1 93 ? 12.473 -6.079 -5.866 1.00 97.81 93 ILE A O 1
ATOM 752 N N . ARG A 1 94 ? 12.902 -6.149 -3.674 1.00 96.94 94 ARG A N 1
ATOM 753 C CA . ARG A 1 94 ? 13.667 -4.892 -3.648 1.00 96.94 94 ARG A CA 1
ATOM 754 C C . ARG A 1 94 ? 14.813 -4.866 -4.657 1.00 96.94 94 ARG A C 1
ATOM 756 O O . ARG A 1 94 ? 15.070 -3.822 -5.249 1.00 96.94 94 ARG A O 1
ATOM 763 N N . ARG A 1 95 ? 15.509 -5.991 -4.837 1.00 96.94 95 ARG A N 1
ATOM 764 C CA . ARG A 1 95 ? 16.630 -6.102 -5.783 1.00 96.94 95 ARG A CA 1
ATOM 765 C C . ARG A 1 95 ? 16.180 -6.217 -7.237 1.00 96.94 95 ARG A C 1
ATOM 767 O O . ARG A 1 95 ? 16.876 -5.708 -8.107 1.00 96.94 95 ARG A O 1
ATOM 774 N N . SER A 1 96 ? 15.063 -6.898 -7.491 1.00 96.56 96 SER A N 1
ATOM 775 C CA . SER A 1 96 ? 14.653 -7.272 -8.853 1.00 96.56 96 SER A CA 1
ATOM 776 C C . SER A 1 96 ? 13.592 -6.340 -9.440 1.00 96.56 96 SER A C 1
ATOM 778 O O . SER A 1 96 ? 13.687 -5.962 -10.600 1.00 96.56 96 SER A O 1
ATOM 780 N N . ASN A 1 97 ? 12.591 -5.982 -8.633 1.00 97.38 97 ASN A N 1
ATOM 781 C CA . ASN A 1 97 ? 11.401 -5.216 -9.006 1.00 97.38 97 ASN A CA 1
ATOM 782 C C . ASN A 1 97 ? 10.964 -4.296 -7.846 1.00 97.38 97 ASN A C 1
ATOM 784 O O . ASN A 1 97 ? 9.888 -4.485 -7.265 1.00 97.38 97 ASN A O 1
ATOM 788 N N . PRO A 1 98 ? 11.803 -3.330 -7.429 1.00 97.62 98 PRO A N 1
ATOM 789 C CA . PRO A 1 98 ? 11.504 -2.444 -6.301 1.00 97.62 98 PRO A CA 1
ATOM 790 C C . PRO A 1 98 ? 10.174 -1.681 -6.434 1.00 97.62 98 PRO A C 1
ATOM 792 O O . PRO A 1 98 ? 9.558 -1.345 -5.422 1.00 97.62 98 PRO A O 1
ATOM 795 N N . GLU A 1 99 ? 9.701 -1.436 -7.656 1.00 97.88 99 GLU A N 1
ATOM 796 C CA . GLU A 1 99 ? 8.398 -0.845 -7.961 1.00 97.88 99 GLU A CA 1
ATOM 797 C C . GLU A 1 99 ? 7.212 -1.666 -7.422 1.00 97.88 99 GLU A C 1
ATOM 799 O O . GLU A 1 99 ? 6.177 -1.093 -7.085 1.00 97.88 99 GLU A O 1
ATOM 804 N N . TYR A 1 100 ? 7.355 -2.983 -7.248 1.00 98.31 100 TYR A N 1
ATOM 805 C CA . TYR A 1 100 ? 6.294 -3.837 -6.698 1.00 98.31 100 TYR A CA 1
ATOM 806 C C . TYR A 1 100 ? 6.056 -3.565 -5.210 1.00 98.31 100 TYR A C 1
ATOM 808 O O . TYR A 1 100 ? 4.912 -3.565 -4.759 1.00 98.31 100 TYR A O 1
ATOM 816 N N . LEU A 1 101 ? 7.111 -3.247 -4.449 1.00 98.31 101 LEU A N 1
ATOM 817 C CA . LEU A 1 101 ? 6.965 -2.840 -3.046 1.00 98.31 101 LEU A CA 1
ATOM 818 C C . LEU A 1 101 ? 6.226 -1.502 -2.923 1.00 98.31 101 LEU A C 1
ATOM 820 O O . LEU A 1 101 ? 5.507 -1.285 -1.949 1.00 98.31 101 LEU A O 1
ATOM 824 N N . LEU A 1 102 ? 6.375 -0.610 -3.910 1.00 98.06 102 LEU A N 1
ATOM 825 C CA . LEU A 1 102 ? 5.622 0.643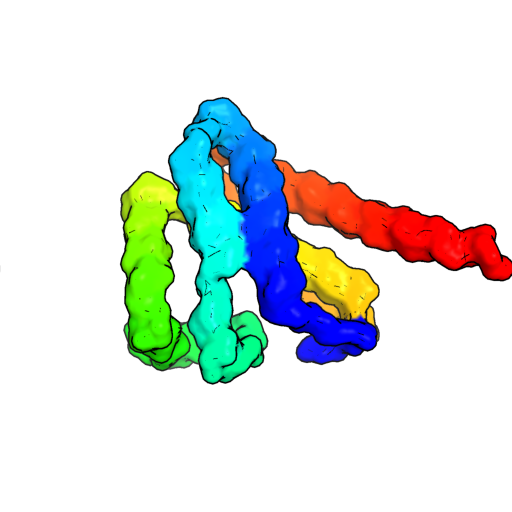 -3.943 1.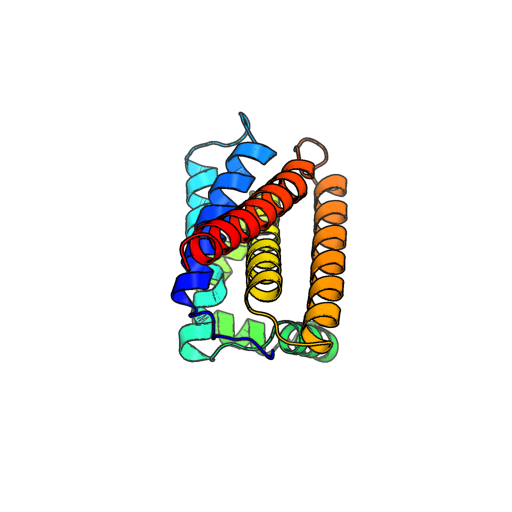00 98.06 102 LEU A CA 1
ATOM 826 C C . LEU A 1 102 ? 4.136 0.393 -4.194 1.00 98.06 102 LEU A C 1
ATOM 828 O O . LEU A 1 102 ? 3.324 1.028 -3.533 1.00 98.06 102 LEU A O 1
ATOM 832 N N . ILE A 1 103 ? 3.771 -0.551 -5.068 1.00 98.56 103 ILE A N 1
ATOM 833 C CA . ILE A 1 103 ? 2.364 -0.934 -5.272 1.00 98.56 103 ILE A CA 1
ATOM 834 C C . ILE A 1 103 ? 1.727 -1.390 -3.962 1.00 98.56 103 ILE A C 1
ATOM 836 O O . ILE A 1 103 ? 0.685 -0.859 -3.583 1.00 98.56 103 ILE A O 1
ATOM 840 N N . VAL A 1 104 ? 2.370 -2.320 -3.252 1.00 98.50 104 VAL A N 1
ATOM 841 C CA . VAL A 1 104 ? 1.835 -2.832 -1.982 1.00 98.50 104 VAL A CA 1
ATOM 842 C C . VAL A 1 104 ? 1.765 -1.722 -0.936 1.00 98.50 104 VAL A C 1
ATOM 844 O O . VAL A 1 104 ? 0.760 -1.602 -0.244 1.00 98.50 104 VAL A O 1
ATOM 847 N N . LYS A 1 105 ? 2.764 -0.829 -0.880 1.00 97.69 105 LYS A N 1
ATOM 848 C CA . LYS A 1 105 ? 2.724 0.291 0.067 1.00 97.69 105 LYS A CA 1
ATOM 849 C C . LYS A 1 105 ? 1.632 1.316 -0.249 1.00 97.69 105 LYS A C 1
ATOM 851 O O . LYS A 1 105 ? 1.038 1.870 0.669 1.00 97.69 105 LYS A O 1
ATOM 856 N N . LEU A 1 106 ? 1.372 1.592 -1.527 1.00 98.31 106 LEU A N 1
ATOM 857 C CA . LEU A 1 106 ? 0.264 2.458 -1.934 1.00 98.31 106 LEU A CA 1
ATOM 858 C C . LEU A 1 106 ? -1.080 1.810 -1.591 1.00 98.31 106 LEU A C 1
ATOM 860 O O . LEU A 1 106 ? -1.969 2.499 -1.104 1.00 98.31 106 LEU A O 1
ATOM 864 N N . ALA A 1 107 ? -1.216 0.499 -1.804 1.00 98.44 107 ALA A N 1
ATOM 865 C CA . ALA A 1 107 ? -2.424 -0.243 -1.465 1.00 98.44 107 ALA A CA 1
ATOM 866 C C . ALA A 1 107 ? -2.725 -0.234 0.041 1.00 98.44 107 ALA A C 1
ATOM 868 O O . ALA A 1 107 ? -3.864 0.028 0.411 1.00 98.44 107 ALA A O 1
ATOM 869 N N . ASP A 1 108 ? -1.710 -0.448 0.879 1.00 97.50 108 ASP A N 1
ATOM 870 C CA . ASP A 1 108 ? -1.783 -0.334 2.343 1.00 97.50 108 ASP A CA 1
ATOM 871 C C . ASP A 1 108 ? -2.297 1.054 2.784 1.00 97.50 108 ASP A C 1
ATOM 873 O O . ASP A 1 108 ? -3.285 1.174 3.507 1.00 97.50 108 ASP A O 1
ATOM 877 N N . ILE A 1 109 ? -1.718 2.132 2.240 1.00 96.88 109 ILE A N 1
ATOM 878 C CA . ILE A 1 109 ? -2.161 3.503 2.550 1.00 96.88 109 ILE A CA 1
ATOM 879 C C . ILE A 1 109 ? -3.596 3.766 2.060 1.00 96.88 109 ILE A C 1
ATOM 881 O O . ILE A 1 109 ? -4.365 4.432 2.754 1.00 96.88 109 ILE A O 1
ATOM 885 N N . ILE A 1 110 ? -3.961 3.276 0.871 1.00 98.00 110 ILE A N 1
ATOM 886 C CA . ILE A 1 110 ? -5.312 3.437 0.312 1.00 98.00 110 ILE A CA 1
ATOM 887 C C . ILE A 1 110 ? -6.342 2.691 1.162 1.00 98.00 110 ILE A C 1
ATOM 889 O O . ILE A 1 110 ? -7.385 3.270 1.454 1.00 98.00 110 ILE A O 1
ATOM 893 N N . ASP A 1 111 ? -6.060 1.457 1.587 1.00 97.19 111 ASP A N 1
ATOM 894 C CA . ASP A 1 111 ? -6.946 0.711 2.485 1.00 97.19 111 ASP A CA 1
ATOM 895 C C . ASP A 1 111 ? -7.164 1.477 3.795 1.00 97.19 111 ASP A C 1
ATOM 897 O O . ASP A 1 111 ? -8.304 1.746 4.175 1.00 97.19 111 ASP A O 1
ATOM 901 N N . ALA A 1 112 ? -6.078 1.953 4.412 1.00 94.38 112 ALA A N 1
ATOM 902 C CA . ALA A 1 112 ? -6.149 2.754 5.627 1.00 94.38 112 ALA A CA 1
ATOM 903 C C . ALA A 1 112 ? -6.976 4.040 5.439 1.00 94.38 112 ALA A C 1
ATOM 905 O O . ALA A 1 112 ? -7.748 4.398 6.329 1.00 94.38 112 ALA A O 1
ATOM 906 N N . LEU A 1 113 ? -6.842 4.729 4.293 1.00 95.31 113 LEU A N 1
ATOM 907 C CA . LEU A 1 113 ? -7.618 5.928 3.9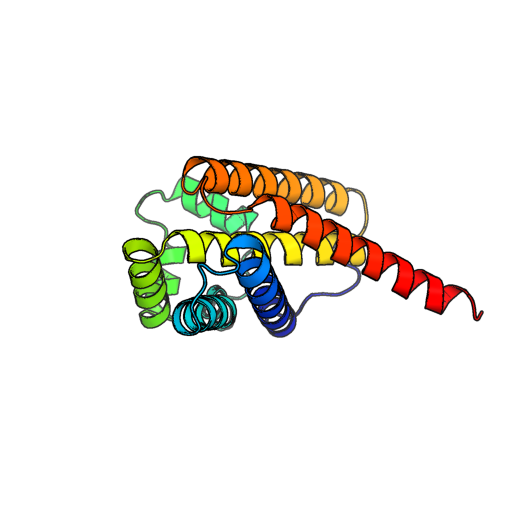43 1.00 95.31 113 LEU A CA 1
ATOM 908 C C . LEU A 1 113 ? -9.105 5.632 3.769 1.00 95.31 113 LEU A C 1
ATOM 910 O O . LEU A 1 113 ? -9.935 6.393 4.268 1.00 95.31 113 LEU A O 1
ATOM 914 N N . VAL A 1 114 ? -9.445 4.549 3.073 1.00 95.19 114 VAL A N 1
ATOM 915 C CA . VAL A 1 114 ? -10.838 4.137 2.874 1.00 95.19 114 VAL A CA 1
ATOM 916 C C . VAL A 1 114 ? -11.457 3.783 4.223 1.00 95.19 114 VAL A C 1
ATOM 918 O O . VAL A 1 114 ? -12.490 4.340 4.590 1.00 95.19 114 VAL A O 1
ATOM 921 N N . PHE A 1 115 ? -10.771 2.958 5.014 1.00 93.62 115 PHE A N 1
ATOM 922 C CA . PHE A 1 115 ? -11.253 2.524 6.318 1.00 93.62 115 PHE A CA 1
ATOM 923 C C . PHE A 1 115 ? -11.478 3.693 7.286 1.00 93.62 115 PHE A C 1
ATOM 925 O O . PHE A 1 115 ? -12.550 3.812 7.879 1.00 93.62 115 PHE A O 1
ATOM 932 N N . ILE A 1 116 ? -10.505 4.600 7.435 1.00 92.56 116 ILE A N 1
ATOM 933 C CA . ILE A 1 116 ? -10.644 5.729 8.368 1.00 92.56 116 ILE A CA 1
ATOM 934 C C . ILE A 1 116 ? -11.666 6.764 7.891 1.00 92.56 116 ILE A C 1
ATOM 936 O O . ILE A 1 116 ? -12.262 7.448 8.722 1.00 92.56 116 ILE A O 1
ATOM 940 N N . THR A 1 117 ? -11.865 6.899 6.579 1.00 91.94 117 THR A N 1
ATOM 941 C CA . THR A 1 117 ? -12.924 7.756 6.034 1.00 91.94 117 THR A CA 1
ATOM 942 C C . THR A 1 117 ? -14.297 7.199 6.382 1.00 91.94 117 THR A C 1
ATOM 944 O O . THR A 1 117 ? -15.177 7.954 6.791 1.00 91.94 117 THR A O 1
ATOM 947 N N . ASP A 1 118 ? -14.470 5.882 6.267 1.00 89.12 118 ASP A N 1
ATOM 948 C CA . ASP A 1 118 ? -15.764 5.249 6.478 1.00 89.12 118 ASP A CA 1
ATOM 949 C C . ASP A 1 118 ? -16.127 5.034 7.944 1.00 89.12 118 ASP A C 1
ATOM 951 O O . ASP A 1 118 ? -17.291 5.223 8.305 1.00 89.12 118 ASP A O 1
ATOM 955 N N . GLU A 1 119 ? -15.152 4.645 8.764 1.00 90.06 119 GLU A N 1
ATOM 956 C CA . GLU A 1 119 ? -15.361 4.209 10.147 1.00 90.06 119 GLU A CA 1
ATOM 957 C C . GLU A 1 119 ? -14.823 5.215 11.173 1.00 90.06 119 GLU A C 1
ATOM 959 O O . GLU A 1 119 ? -15.043 5.070 12.374 1.00 90.06 119 GLU A O 1
ATOM 964 N N . GLY A 1 120 ? -14.079 6.237 10.746 1.00 87.94 120 GLY A N 1
ATOM 965 C CA . GLY A 1 120 ? -13.424 7.187 11.638 1.00 87.94 120 GLY A CA 1
ATOM 966 C C . GLY A 1 120 ? -14.374 8.107 12.389 1.00 87.94 120 GLY A C 1
ATOM 967 O O . GLY A 1 120 ? -15.223 8.774 11.806 1.00 87.94 120 GLY A O 1
ATOM 968 N N . ILE A 1 121 ? -14.165 8.249 13.702 1.00 85.31 121 ILE A N 1
ATOM 969 C CA . ILE A 1 121 ? -15.015 9.091 14.549 1.00 85.31 121 ILE A CA 1
ATOM 970 C C . ILE A 1 121 ? -14.264 10.332 15.050 1.00 85.31 121 ILE A C 1
ATOM 972 O O . ILE A 1 121 ? -13.287 10.261 15.802 1.00 85.31 121 ILE A O 1
ATOM 976 N N . GLY A 1 122 ? -14.825 11.502 14.741 1.00 85.88 122 GLY A N 1
ATOM 977 C CA . GLY A 1 122 ? -14.469 12.785 15.348 1.00 85.88 122 GLY A CA 1
ATOM 978 C C . GLY A 1 122 ? -13.218 13.458 14.770 1.00 85.88 122 GLY A C 1
ATOM 979 O O . GLY A 1 122 ? -12.690 13.101 13.719 1.00 85.88 122 GLY A O 1
ATOM 980 N N . LEU A 1 123 ? -12.728 14.487 15.469 1.00 83.12 123 LEU A N 1
ATOM 981 C CA . LEU A 1 123 ? -11.636 15.350 14.986 1.00 83.12 123 LEU A CA 1
ATOM 982 C C . LEU A 1 123 ? -10.285 14.631 14.854 1.00 83.12 123 LEU A C 1
ATOM 984 O O . LEU A 1 123 ? -9.420 15.083 14.107 1.00 83.12 123 LEU A O 1
ATOM 988 N N . HIS A 1 124 ? -10.077 13.533 15.585 1.00 82.88 124 HIS A N 1
ATOM 989 C CA . HIS A 1 124 ? -8.844 12.755 15.479 1.00 82.88 124 HIS A CA 1
ATOM 990 C C . HIS A 1 124 ? -8.765 11.998 14.145 1.00 82.88 124 HIS A C 1
ATOM 992 O O . HIS A 1 124 ? -7.700 12.000 13.536 1.00 82.88 124 HIS A O 1
ATOM 998 N N . ALA A 1 125 ? -9.881 11.451 13.644 1.00 86.69 125 ALA A N 1
ATOM 999 C CA . ALA A 1 125 ? -9.930 10.780 12.341 1.00 86.69 125 ALA A CA 1
ATOM 1000 C C . ALA A 1 125 ? -9.500 11.719 11.202 1.00 86.69 125 ALA A C 1
ATOM 1002 O O . ALA A 1 125 ? -8.621 11.379 10.421 1.00 86.69 125 ALA A O 1
ATOM 1003 N N . HIS A 1 126 ? -9.993 12.961 11.204 1.00 88.44 126 HIS A N 1
ATOM 1004 C CA . HIS A 1 126 ? -9.594 13.991 10.238 1.00 88.44 126 HIS A CA 1
ATOM 1005 C C . HIS A 1 126 ? -8.086 14.283 10.242 1.00 88.44 126 HIS A C 1
ATOM 1007 O O . HIS A 1 126 ? -7.500 14.564 9.199 1.00 88.44 126 HIS A O 1
ATOM 1013 N N . LYS A 1 127 ? -7.437 14.234 11.414 1.00 89.31 127 LYS A N 1
ATOM 1014 C CA . LYS A 1 127 ? -5.978 14.399 11.505 1.00 89.31 127 LYS A CA 1
ATOM 1015 C C . LYS A 1 127 ? -5.250 13.206 10.896 1.00 89.31 127 LYS A C 1
ATOM 1017 O O . LYS A 1 127 ? -4.259 13.408 10.207 1.00 89.31 127 LYS A O 1
ATOM 1022 N N . VAL A 1 128 ? -5.739 11.992 11.149 1.00 88.88 128 VAL A N 1
ATOM 1023 C CA . VAL A 1 128 ? -5.153 10.768 10.593 1.00 88.88 128 VAL A CA 1
ATOM 1024 C C . VAL A 1 128 ? -5.309 10.726 9.073 1.00 88.88 128 VAL A C 1
ATOM 1026 O O . VAL A 1 128 ? -4.324 10.459 8.398 1.00 88.88 128 VAL A O 1
ATOM 1029 N N . ILE A 1 129 ? -6.478 11.096 8.537 1.00 93.06 129 ILE A N 1
ATOM 1030 C CA . ILE A 1 129 ? -6.713 11.221 7.087 1.00 93.06 129 ILE A CA 1
ATOM 1031 C C . ILE A 1 129 ? -5.653 12.118 6.447 1.00 93.06 129 ILE A C 1
ATOM 1033 O O . ILE A 1 129 ? -4.950 11.675 5.549 1.00 93.06 129 ILE A O 1
ATOM 1037 N N . ARG A 1 130 ? -5.439 13.329 6.977 1.00 93.50 130 ARG A N 1
ATOM 1038 C CA . ARG A 1 130 ? -4.425 14.255 6.437 1.00 93.50 130 ARG A CA 1
ATOM 1039 C C . ARG A 1 130 ? -3.004 13.693 6.474 1.00 93.50 130 ARG A C 1
ATOM 1041 O O . ARG A 1 130 ? -2.201 13.989 5.594 1.00 93.50 130 ARG A O 1
ATOM 1048 N N . ILE A 1 131 ? -2.668 12.919 7.509 1.00 91.69 131 ILE A N 1
ATOM 1049 C CA . ILE A 1 131 ? -1.360 12.257 7.606 1.00 91.69 131 ILE A CA 1
ATOM 1050 C C . ILE A 1 131 ? -1.231 11.202 6.505 1.00 91.69 131 ILE A C 1
ATOM 1052 O O . ILE A 1 131 ? -0.209 11.164 5.825 1.00 91.69 131 ILE A O 1
ATOM 1056 N N . LEU A 1 132 ? -2.261 10.377 6.315 1.00 94.12 132 LEU A N 1
ATOM 1057 C CA . LEU A 1 132 ? -2.274 9.334 5.296 1.00 94.12 132 LEU A CA 1
ATOM 1058 C C . LEU A 1 132 ? -2.265 9.913 3.874 1.00 94.12 132 LEU A C 1
ATOM 1060 O O . LEU A 1 132 ? -1.519 9.419 3.038 1.00 94.12 132 LEU A O 1
ATOM 1064 N N . GLU A 1 133 ? -3.002 10.996 3.614 1.00 95.81 133 GLU A N 1
ATOM 1065 C CA . GLU A 1 133 ? -2.941 11.743 2.349 1.00 95.81 133 GLU A CA 1
ATOM 1066 C C . GLU A 1 133 ? -1.517 12.249 2.078 1.00 95.81 133 GLU A C 1
ATOM 1068 O O . GLU A 1 133 ? -0.976 12.045 0.994 1.00 95.81 133 GLU A O 1
ATOM 1073 N N . GLY A 1 134 ? -0.860 12.832 3.087 1.00 95.56 134 GLY A N 1
ATOM 1074 C CA . GLY A 1 134 ? 0.535 13.258 2.970 1.00 95.56 134 GLY A CA 1
ATOM 1075 C C . GLY A 1 134 ? 1.496 12.096 2.695 1.00 95.56 134 GLY A C 1
ATOM 1076 O O . GLY A 1 134 ? 2.408 12.231 1.882 1.00 95.56 134 GLY A O 1
ATOM 1077 N N . MET A 1 135 ? 1.285 10.939 3.331 1.00 94.38 135 MET A N 1
ATOM 1078 C CA . MET A 1 135 ? 2.073 9.728 3.077 1.00 94.38 135 MET A CA 1
ATOM 1079 C C . MET A 1 135 ? 1.849 9.179 1.666 1.00 94.38 135 MET A C 1
ATOM 1081 O O . MET A 1 135 ? 2.811 8.754 1.024 1.00 94.38 135 MET A O 1
ATOM 1085 N N . LEU A 1 136 ? 0.606 9.195 1.178 1.00 96.44 136 LEU A N 1
ATOM 1086 C CA . LEU A 1 136 ? 0.265 8.789 -0.183 1.00 96.44 136 LEU A CA 1
ATOM 1087 C C . LEU A 1 136 ? 0.984 9.679 -1.200 1.00 96.44 136 LEU A C 1
ATOM 1089 O O . LEU A 1 136 ? 1.624 9.172 -2.119 1.00 96.44 136 LEU A O 1
ATOM 1093 N N . ASP A 1 137 ? 0.941 10.992 -0.992 1.00 97.19 137 ASP A N 1
ATOM 1094 C CA . ASP A 1 137 ? 1.567 11.985 -1.864 1.00 97.19 137 ASP A CA 1
ATOM 1095 C C . ASP A 1 137 ? 3.089 11.860 -1.882 1.00 97.19 137 ASP A C 1
ATOM 1097 O O . ASP A 1 137 ? 3.707 11.877 -2.948 1.00 97.19 137 ASP A O 1
ATOM 1101 N N . GLU A 1 138 ? 3.699 11.655 -0.713 1.00 96.06 138 GLU A N 1
ATOM 1102 C CA . GLU A 1 138 ? 5.132 11.397 -0.593 1.00 96.06 138 GLU A CA 1
ATOM 1103 C C . GLU A 1 138 ? 5.534 10.136 -1.377 1.00 96.06 138 GLU A C 1
ATOM 1105 O O . GLU A 1 138 ? 6.518 10.141 -2.124 1.00 96.06 138 GLU A O 1
ATOM 1110 N N . LYS A 1 139 ? 4.765 9.047 -1.236 1.00 96.25 139 LYS A N 1
ATOM 1111 C CA . LYS A 1 139 ? 5.047 7.776 -1.915 1.00 96.25 139 LYS A CA 1
ATOM 1112 C C . LYS A 1 139 ? 4.822 7.860 -3.417 1.00 96.25 139 LYS A C 1
ATOM 1114 O O . LYS A 1 139 ? 5.638 7.317 -4.161 1.00 96.25 139 LYS A O 1
ATOM 1119 N N . LEU A 1 140 ? 3.792 8.571 -3.866 1.00 97.56 140 LEU A N 1
ATOM 1120 C CA . LEU A 1 140 ? 3.562 8.824 -5.286 1.00 97.56 140 LEU A CA 1
ATOM 1121 C C . LEU A 1 140 ? 4.687 9.654 -5.898 1.00 97.56 140 LEU A C 1
ATOM 1123 O O . LEU A 1 140 ? 5.235 9.244 -6.914 1.00 97.56 140 LEU A O 1
ATOM 1127 N N . GLY A 1 141 ? 5.124 10.731 -5.241 1.00 97.50 141 GLY A N 1
ATOM 1128 C CA . GLY A 1 141 ? 6.262 11.521 -5.720 1.00 97.50 141 GLY A CA 1
ATOM 1129 C C . GLY A 1 141 ? 7.555 10.700 -5.820 1.00 97.50 141 GLY A C 1
ATOM 1130 O O . GLY A 1 141 ? 8.305 10.822 -6.792 1.00 97.50 141 GLY A O 1
ATOM 1131 N N . GLN A 1 142 ? 7.805 9.802 -4.857 1.00 96.00 142 GLN A N 1
ATOM 1132 C CA . GLN A 1 142 ? 8.925 8.851 -4.918 1.00 96.00 142 GLN A CA 1
ATOM 1133 C C . GLN A 1 142 ? 8.793 7.888 -6.104 1.00 96.00 142 GLN A C 1
ATOM 1135 O O . GLN A 1 142 ? 9.784 7.622 -6.787 1.00 96.00 142 GLN A O 1
ATOM 1140 N N . ALA A 1 143 ? 7.590 7.364 -6.338 1.00 97.06 143 ALA A N 1
ATOM 1141 C CA . ALA A 1 143 ? 7.309 6.413 -7.402 1.00 97.06 143 ALA A CA 1
ATOM 1142 C C . ALA A 1 143 ? 7.448 7.051 -8.792 1.00 97.06 143 ALA A C 1
ATOM 1144 O O . ALA A 1 143 ? 8.151 6.509 -9.640 1.00 97.06 143 ALA A O 1
ATOM 1145 N N . GLU A 1 144 ? 6.883 8.242 -8.988 1.00 97.62 144 GLU A N 1
ATOM 1146 C CA . GLU A 1 144 ? 6.989 9.025 -10.224 1.00 97.62 144 GLU A CA 1
ATOM 1147 C C . GLU A 1 144 ? 8.435 9.423 -10.530 1.00 97.62 144 GLU A C 1
ATOM 1149 O O . GLU A 1 144 ? 8.861 9.374 -11.680 1.00 97.62 144 GLU A O 1
ATOM 1154 N N . THR A 1 145 ? 9.222 9.761 -9.503 1.00 97.75 145 THR A N 1
ATOM 1155 C CA . THR A 1 145 ? 10.637 10.117 -9.683 1.00 97.75 145 THR A CA 1
ATOM 1156 C C . THR A 1 145 ? 11.491 8.902 -10.052 1.00 97.75 145 THR A C 1
ATOM 1158 O O . THR A 1 145 ? 12.366 9.000 -10.910 1.00 97.75 145 THR A O 1
ATOM 1161 N N . LYS A 1 146 ? 11.280 7.758 -9.388 1.00 97.56 146 LYS A N 1
ATOM 1162 C CA . LYS A 1 146 ? 12.112 6.556 -9.579 1.00 97.56 146 LYS A CA 1
ATOM 1163 C C . LYS A 1 146 ? 11.695 5.718 -10.786 1.00 97.56 146 LYS A C 1
ATOM 1165 O O . LYS A 1 146 ? 12.553 5.098 -11.405 1.00 97.56 146 LYS A O 1
ATOM 1170 N N . PHE A 1 147 ? 10.404 5.697 -11.102 1.00 97.62 147 PHE A N 1
ATOM 1171 C CA . PHE A 1 147 ? 9.816 4.872 -12.156 1.00 97.62 147 PHE A CA 1
ATOM 1172 C C . PHE A 1 147 ? 8.853 5.697 -13.026 1.00 97.62 147 PHE A C 1
ATOM 1174 O O . PHE A 1 147 ? 7.654 5.401 -13.076 1.00 97.62 147 PHE A O 1
ATOM 1181 N N . PRO A 1 148 ? 9.350 6.746 -13.710 1.00 97.69 148 PRO A N 1
ATOM 1182 C CA . PRO A 1 148 ? 8.518 7.675 -14.478 1.00 97.69 148 PRO A CA 1
ATOM 1183 C C . PRO A 1 148 ? 7.802 7.027 -15.671 1.00 97.69 148 PRO A C 1
ATOM 1185 O O . PRO A 1 148 ? 6.879 7.617 -16.225 1.00 97.69 148 PRO A O 1
ATOM 1188 N N . GLN A 1 149 ? 8.217 5.828 -16.086 1.00 96.81 149 GLN A N 1
ATOM 1189 C CA . GLN A 1 149 ? 7.594 5.089 -17.182 1.00 96.81 149 GLN A CA 1
ATOM 1190 C C . GLN A 1 149 ? 6.182 4.577 -16.853 1.00 96.81 149 GLN A C 1
ATOM 1192 O O . GLN A 1 149 ? 5.405 4.312 -17.769 1.00 96.81 149 GLN A O 1
ATOM 1197 N N . TYR A 1 150 ? 5.835 4.442 -15.568 1.00 97.81 150 TYR A N 1
ATOM 1198 C CA . TYR A 1 150 ? 4.555 3.875 -15.144 1.00 97.81 150 TYR A CA 1
ATOM 1199 C C . TYR A 1 150 ? 3.511 4.939 -14.800 1.00 97.81 150 TYR A C 1
ATOM 1201 O O . TYR A 1 150 ? 3.807 6.102 -14.529 1.00 97.81 150 TYR A O 1
ATOM 1209 N N . ARG A 1 151 ? 2.239 4.530 -14.793 1.00 97.00 151 ARG A N 1
ATOM 1210 C CA . ARG A 1 151 ? 1.088 5.441 -14.702 1.00 97.00 151 ARG A CA 1
ATOM 1211 C C . ARG A 1 151 ? 0.591 5.623 -13.262 1.00 97.00 151 ARG A C 1
ATOM 1213 O O . ARG A 1 151 ? -0.566 5.355 -12.958 1.00 97.00 151 ARG A O 1
ATOM 1220 N N . TRP A 1 152 ? 1.453 6.122 -12.377 1.00 97.75 152 TRP A N 1
ATOM 1221 C CA . TRP A 1 152 ? 1.197 6.232 -10.928 1.00 97.75 152 TRP A CA 1
ATOM 1222 C C . TRP A 1 152 ? -0.052 7.033 -10.531 1.00 97.75 152 TRP A C 1
ATOM 1224 O O . TRP A 1 152 ? -0.655 6.748 -9.495 1.00 97.75 152 TRP A O 1
ATOM 1234 N N . LYS A 1 153 ? -0.513 7.960 -11.381 1.00 95.44 153 LYS A N 1
ATOM 1235 C CA . LYS A 1 153 ? -1.775 8.697 -11.187 1.00 95.44 153 LYS A CA 1
ATOM 1236 C C . LYS A 1 153 ? -2.992 7.794 -10.931 1.00 95.44 153 LYS A C 1
ATOM 1238 O O . LYS A 1 153 ? -3.908 8.213 -10.225 1.00 95.44 153 LYS A O 1
ATOM 1243 N N . TYR A 1 154 ? -2.984 6.555 -11.438 1.00 97.12 154 TYR A N 1
ATOM 1244 C CA . TYR A 1 154 ? -4.077 5.602 -11.232 1.00 97.12 154 TYR A CA 1
ATOM 1245 C C . TYR A 1 154 ? -4.300 5.249 -9.759 1.00 97.12 154 TYR A C 1
ATOM 1247 O O . TYR A 1 154 ? -5.411 4.881 -9.394 1.00 97.12 154 TYR A O 1
ATOM 1255 N N . ALA A 1 155 ? -3.302 5.426 -8.888 1.00 97.31 155 ALA A N 1
ATOM 1256 C CA . ALA A 1 155 ? -3.500 5.234 -7.455 1.00 97.31 155 ALA A CA 1
ATOM 1257 C C . ALA A 1 155 ? -4.510 6.229 -6.865 1.00 97.31 155 ALA A C 1
ATOM 1259 O O . ALA A 1 155 ? -5.366 5.844 -6.070 1.00 97.31 155 ALA A O 1
ATOM 1260 N N . ARG A 1 156 ? -4.460 7.499 -7.294 1.00 96.62 156 ARG A N 1
ATOM 1261 C CA . ARG A 1 156 ? -5.437 8.513 -6.871 1.00 96.62 156 ARG A CA 1
ATOM 1262 C C . ARG A 1 156 ? -6.805 8.281 -7.497 1.00 96.62 156 ARG A C 1
ATOM 1264 O O . ARG A 1 156 ? -7.814 8.483 -6.829 1.00 96.62 156 ARG A O 1
ATOM 1271 N N . GLU A 1 157 ? -6.837 7.859 -8.760 1.00 96.94 157 GLU A N 1
ATOM 1272 C CA . GLU A 1 157 ? -8.088 7.524 -9.449 1.00 96.94 157 GLU A CA 1
ATOM 1273 C C . GLU A 1 157 ? -8.807 6.366 -8.735 1.00 96.94 157 GLU A C 1
ATOM 1275 O O . GLU A 1 157 ? -9.999 6.473 -8.452 1.00 96.94 157 GLU A O 1
ATOM 1280 N N . LEU A 1 158 ? -8.073 5.317 -8.343 1.00 97.31 158 LEU A N 1
ATOM 1281 C CA . LEU A 1 158 ? -8.625 4.195 -7.585 1.00 97.31 158 LEU A CA 1
ATOM 1282 C C . LEU A 1 158 ? -9.105 4.611 -6.188 1.00 97.31 158 LEU A C 1
ATOM 1284 O O . LEU A 1 158 ? -10.195 4.215 -5.786 1.00 97.31 158 LEU A O 1
ATOM 1288 N N . LEU A 1 159 ? -8.335 5.421 -5.452 1.00 97.19 159 LEU A N 1
ATOM 1289 C CA . LEU A 1 159 ? -8.780 5.940 -4.153 1.00 97.19 159 LEU A CA 1
ATOM 1290 C C . LEU A 1 159 ? -10.101 6.714 -4.289 1.00 97.19 159 LEU A C 1
ATOM 1292 O O . LEU A 1 159 ? -11.032 6.481 -3.523 1.00 97.19 159 LEU A O 1
ATOM 1296 N N . ALA A 1 160 ? -10.204 7.600 -5.284 1.00 95.75 160 ALA A N 1
ATOM 1297 C CA . ALA A 1 160 ? -11.425 8.359 -5.535 1.00 95.75 160 ALA A CA 1
ATOM 1298 C C . ALA A 1 160 ? -12.617 7.447 -5.884 1.00 95.75 160 ALA A C 1
ATOM 1300 O O . ALA A 1 160 ? -13.721 7.678 -5.392 1.00 95.75 160 ALA A O 1
ATOM 1301 N N . GLU A 1 161 ? -12.397 6.400 -6.689 1.00 95.25 161 GLU A N 1
ATOM 1302 C CA . GLU A 1 161 ? -13.410 5.384 -7.015 1.00 95.25 161 GLU A CA 1
ATOM 1303 C C . GLU A 1 161 ? -13.919 4.671 -5.750 1.00 95.25 161 GLU A C 1
ATOM 1305 O O . GLU A 1 161 ? -15.130 4.554 -5.544 1.00 95.25 161 GLU A O 1
ATOM 1310 N N . LEU A 1 162 ? -13.006 4.229 -4.878 1.00 93.88 162 LEU A N 1
ATOM 1311 C CA . LEU A 1 162 ? -13.346 3.512 -3.646 1.00 93.88 162 LEU A CA 1
ATOM 1312 C C . LEU A 1 162 ? -14.149 4.384 -2.672 1.00 93.88 162 LEU A C 1
ATOM 1314 O O . LEU A 1 162 ? -15.170 3.930 -2.156 1.00 93.88 162 LEU A O 1
ATOM 1318 N N . LEU A 1 163 ? -13.751 5.646 -2.484 1.00 92.00 163 LEU A N 1
ATOM 1319 C CA . LEU A 1 163 ? -14.455 6.579 -1.598 1.00 92.00 163 LEU A CA 1
ATOM 1320 C C . LEU A 1 163 ? -15.872 6.908 -2.102 1.00 92.00 163 LEU A C 1
ATOM 1322 O O . LEU A 1 163 ? -16.824 6.897 -1.324 1.00 92.00 163 LEU A O 1
ATOM 1326 N N . GLN A 1 164 ? -16.050 7.119 -3.412 1.00 88.44 164 GLN A N 1
ATOM 1327 C CA . GLN A 1 164 ? -17.377 7.379 -3.993 1.00 88.44 164 GLN A CA 1
ATOM 1328 C C . GLN A 1 164 ? -18.330 6.184 -3.860 1.00 88.44 164 GLN A C 1
ATOM 1330 O O . GLN A 1 164 ? -19.541 6.358 -3.699 1.00 88.44 164 GLN A O 1
ATOM 1335 N N . ASN A 1 165 ? -17.810 4.960 -3.963 1.00 77.62 165 ASN A N 1
ATOM 1336 C CA . ASN A 1 165 ? -18.622 3.753 -3.824 1.00 77.62 165 ASN A CA 1
ATOM 1337 C C . ASN A 1 165 ? -19.058 3.513 -2.368 1.00 77.62 165 ASN A C 1
ATOM 1339 O O . ASN A 1 165 ? -20.180 3.044 -2.148 1.00 77.62 165 ASN A O 1
ATOM 1343 N N . GLY A 1 166 ? -18.229 3.887 -1.387 1.00 69.94 166 GLY A N 1
ATOM 1344 C CA . GLY A 1 166 ? -18.600 3.881 0.033 1.00 69.94 166 GLY A CA 1
ATOM 1345 C C . GLY A 1 166 ? -19.798 4.792 0.323 1.00 69.94 166 GLY A C 1
ATOM 1346 O O . GLY A 1 166 ? -20.785 4.357 0.922 1.00 69.94 166 GLY A O 1
ATOM 1347 N N . GLU A 1 167 ? -19.782 6.020 -0.206 1.00 62.56 167 GLU A N 1
ATOM 1348 C CA . GLU A 1 167 ? -20.885 6.982 -0.050 1.00 62.56 167 GLU A CA 1
ATOM 1349 C C . GLU A 1 167 ? -22.196 6.489 -0.679 1.00 62.56 167 GLU A C 1
ATOM 1351 O O . GLU A 1 167 ? -23.247 6.514 -0.037 1.00 62.56 167 GLU A O 1
ATOM 1356 N N . LYS A 1 168 ? -22.149 5.986 -1.922 1.00 62.19 168 LYS A N 1
ATOM 1357 C CA . LYS A 1 168 ? -23.343 5.470 -2.620 1.00 62.19 168 LYS A CA 1
ATOM 1358 C C . LYS A 1 168 ? -23.993 4.304 -1.885 1.00 62.19 168 LYS A C 1
ATOM 1360 O O . LYS A 1 168 ? -25.218 4.207 -1.858 1.00 62.19 168 LYS A O 1
ATOM 1365 N N . THR A 1 169 ? -23.178 3.431 -1.299 1.00 58.47 169 THR A N 1
ATOM 1366 C CA . THR A 1 169 ? -23.668 2.277 -0.544 1.00 58.47 169 THR A CA 1
ATOM 1367 C C . THR A 1 169 ? -24.421 2.739 0.703 1.00 58.47 169 THR A C 1
ATOM 1369 O O . THR A 1 169 ? -25.526 2.266 0.937 1.00 58.47 169 THR A O 1
ATOM 1372 N N . LYS A 1 170 ? -23.901 3.726 1.446 1.00 57.41 170 LYS A N 1
ATOM 1373 C CA . LYS A 1 170 ? -24.572 4.297 2.630 1.00 57.41 170 LYS A CA 1
ATOM 1374 C C . LYS A 1 170 ? -25.912 4.966 2.284 1.00 57.41 170 LYS A C 1
ATOM 1376 O O . LYS A 1 170 ? -26.915 4.683 2.931 1.00 57.41 170 LYS A O 1
ATOM 1381 N N . VAL A 1 171 ? -25.960 5.762 1.212 1.00 56.31 171 VAL A N 1
ATOM 1382 C CA . VAL A 1 171 ? -27.194 6.445 0.765 1.00 56.31 171 VAL A CA 1
ATOM 1383 C C . VAL A 1 171 ? -28.283 5.457 0.326 1.00 56.31 171 VAL A C 1
ATOM 1385 O O . VAL A 1 171 ? -29.464 5.703 0.559 1.00 56.31 171 VAL A O 1
ATOM 1388 N N . ALA A 1 172 ? -27.911 4.322 -0.271 1.00 56.88 172 ALA A N 1
ATOM 1389 C CA . ALA A 1 172 ? -28.874 3.307 -0.699 1.00 56.88 172 ALA A CA 1
ATOM 1390 C C . ALA A 1 172 ? -29.601 2.619 0.474 1.00 56.88 172 ALA A C 1
ATOM 1392 O O . ALA A 1 172 ? -30.727 2.171 0.293 1.00 56.88 172 ALA A O 1
ATOM 1393 N N . PHE A 1 173 ? -28.996 2.558 1.666 1.00 47.44 173 PHE A N 1
ATOM 1394 C CA . PHE A 1 173 ? -29.624 1.966 2.855 1.00 47.44 173 PHE A CA 1
ATOM 1395 C C . PHE A 1 173 ? -30.441 2.968 3.686 1.00 47.44 173 PHE A C 1
ATOM 1397 O O . PHE A 1 173 ? -31.320 2.553 4.434 1.00 47.44 173 PHE A O 1
ATOM 1404 N N . GLU A 1 174 ? -30.190 4.273 3.549 1.00 52.53 174 GLU A N 1
ATOM 1405 C CA . GLU A 1 174 ? -30.948 5.326 4.246 1.00 52.53 174 GLU A CA 1
ATOM 1406 C C . GLU A 1 174 ? -32.221 5.763 3.490 1.00 52.53 174 GLU A C 1
ATOM 1408 O O . GLU A 1 174 ? -33.067 6.447 4.059 1.00 52.53 174 GLU A O 1
ATOM 1413 N N . GLY A 1 175 ? -32.379 5.367 2.220 1.00 48.03 175 GLY A N 1
ATOM 1414 C CA . GLY A 1 175 ? -33.521 5.732 1.369 1.00 48.03 175 GLY A CA 1
ATOM 1415 C C . GLY A 1 175 ? -34.784 4.868 1.509 1.00 48.03 175 GLY A C 1
ATOM 1416 O O . GLY A 1 175 ? -35.799 5.218 0.912 1.00 48.03 175 GLY A O 1
ATOM 1417 N N . ASP A 1 176 ? -34.734 3.780 2.287 1.00 45.91 176 ASP A N 1
ATOM 1418 C CA . ASP A 1 176 ? -35.837 2.816 2.479 1.00 45.91 176 ASP A CA 1
ATOM 1419 C C . ASP A 1 176 ? -36.425 2.831 3.916 1.00 45.91 176 ASP A C 1
ATOM 1421 O O . ASP A 1 176 ? -37.017 1.844 4.363 1.00 45.91 176 ASP A O 1
ATOM 1425 N N . GLY A 1 177 ? -36.269 3.940 4.657 1.00 39.06 177 GLY A N 1
ATOM 1426 C CA . GLY A 1 177 ? -36.759 4.120 6.039 1.00 39.06 177 GLY A CA 1
ATOM 1427 C C . GLY A 1 177 ? -37.867 5.154 6.199 1.00 39.06 177 GLY A C 1
ATOM 1428 O O . GLY A 1 177 ? -37.675 6.297 5.729 1.00 39.06 177 GLY A O 1
#

Sequence (177 aa):
MRTSRDQTLAEHHYMVTRISNRLAKDIFGPDLDDFGLLKIMEYASLHDTPELLMGDLPSPLKRHIELISGEHNPIEAIEHEIAPWLTEMKESIRRSNPEYLLIVKLADIIDALVFITDEGIGLHAHKVIRILEGMLDEKLGQAETKFPQYRWKYARELLAELLQNGEKTKVAFEGDG

Foldseek 3Di:
DQWQDDDDPQNLLVQLLVQLLVQCCQWCPPVDDPVLNVLLNVLSNCVCVLCVVVPDDDPVRQVVQCVVCPPNRVVVVSSCVRCVVSVVSQVVCCVPPVLSVLSSVLSSLLSVLLRLVQTNDDPVSVVVNVVSVVVNVVSLVVSCVVPVVTDSCVSVVVSVVSNVVSVVVVVVVVVPD

Radius of gyration: 16.99 Å; chains: 1; bounding box: 57×31×38 Å

Secondary structure (DSSP, 8-state):
--BSSPPPHH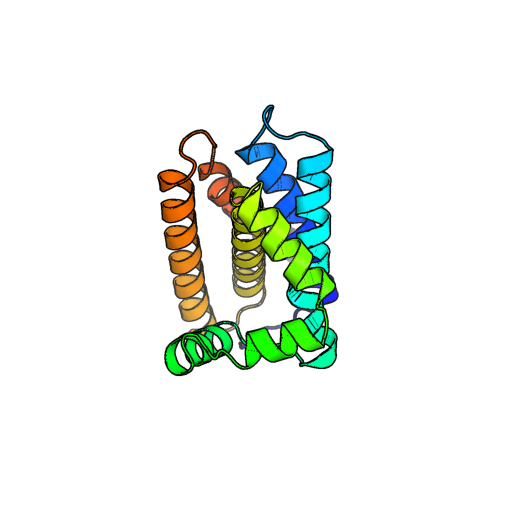HHHHHHHHHHHHHHHHHHGGG--HHHHHHHHHHHHHTTTTHHHH----HHHHHHHHHHHGGG-HHHHHHHHH-HHHHHHHHHHHHH-HHHHHHHHHHHHHHHHHHHHHHB-SHHHHHHHHHHHHHHHHHHHHHHHH-TTS-TTHHHHHHHHHHHHHHHHHHHHHTT-